Protein AF-A0A1J4TBQ7-F1 (afdb_monomer)

Mean predicted aligned error: 20.17 Å

Radius of gyration: 37.34 Å; Cα contacts (8 Å, |Δi|>4): 17; chains: 1; bounding box: 59×43×118 Å

InterPro domains:
  IPR007060 Septum formation initiator FtsL/DivIC [PF04977] (18-92)

Sequence (147 aa):
MLKKIIFNRITFAFFALAAIVLISFPIIKNNRQRYQINKEVKELKYEIKAIEEKNTELSKLLDYLQSDQFVEEQARLNFGLKKEGEEVAVIKDNNESDNIGLNNGSGPVQADNSGKTIYNIPGLNNNTLPKKITNPERWRMYFFNNN

Secondary structure (DSSP, 8-state):
-HHHHHTSHHHHHHHHHHHHHHHHHHHHHHHHHHHHHHHHHHHHHHHHHHHHHHHHHHHHHHHHHHSHHHHHHHHHHHH----TT---------------------S-----SS---SS--TT--SS-------HHHHHHHHHH---

Organism: NCBI:txid1805146

Structure (mmCIF, N/CA/C/O backbone):
data_AF-A0A1J4TBQ7-F1
#
_entry.id   AF-A0A1J4TBQ7-F1
#
loop_
_atom_site.group_PDB
_atom_site.id
_atom_site.type_symbol
_atom_site.label_atom_id
_atom_site.label_alt_id
_atom_site.label_comp_id
_atom_site.label_asym_id
_atom_site.label_entity_id
_atom_site.label_seq_id
_atom_site.pdbx_PDB_ins_code
_atom_site.Cartn_x
_atom_site.Cartn_y
_atom_site.Cartn_z
_atom_site.occupancy
_atom_site.B_iso_or_equiv
_atom_site.auth_seq_id
_atom_site.auth_comp_id
_atom_site.auth_asym_id
_atom_site.auth_atom_id
_atom_site.pdbx_PDB_model_num
ATOM 1 N N . MET A 1 1 ? 25.700 -6.469 -63.480 1.00 52.19 1 MET A N 1
ATOM 2 C CA . MET A 1 1 ? 26.571 -5.606 -62.644 1.00 52.19 1 MET A CA 1
ATOM 3 C C . MET A 1 1 ? 26.166 -5.559 -61.163 1.00 52.19 1 MET A C 1
ATOM 5 O O . MET A 1 1 ? 27.047 -5.426 -60.327 1.00 52.19 1 MET A O 1
ATOM 9 N N . LEU A 1 2 ? 24.891 -5.790 -60.812 1.00 58.19 2 LEU A N 1
ATOM 10 C CA . LEU A 1 2 ? 24.394 -5.836 -59.421 1.00 58.19 2 LEU A CA 1
ATOM 11 C C . LEU A 1 2 ? 25.064 -6.889 -58.509 1.00 58.19 2 LEU A C 1
ATOM 13 O O . LEU A 1 2 ? 25.289 -6.622 -57.334 1.00 58.19 2 LEU A O 1
ATOM 17 N N . LYS A 1 3 ? 25.468 -8.054 -59.042 1.00 59.91 3 LYS A N 1
ATOM 18 C CA . LYS A 1 3 ? 26.097 -9.127 -58.242 1.00 59.91 3 LYS A CA 1
ATOM 19 C C . LYS A 1 3 ? 27.438 -8.723 -57.601 1.00 59.91 3 LYS A C 1
ATOM 21 O O . LYS A 1 3 ? 27.735 -9.183 -56.508 1.00 59.91 3 LYS A O 1
ATOM 26 N N . LYS A 1 4 ? 28.221 -7.830 -58.227 1.00 60.88 4 LYS A N 1
ATOM 27 C CA . LYS A 1 4 ? 29.501 -7.337 -57.668 1.00 60.88 4 LYS A CA 1
ATOM 28 C C . LYS A 1 4 ? 29.311 -6.344 -56.516 1.00 60.88 4 LYS A C 1
ATOM 30 O O . LYS A 1 4 ? 30.166 -6.266 -55.645 1.00 60.88 4 LYS A O 1
ATOM 35 N N . ILE A 1 5 ? 28.195 -5.613 -56.503 1.00 61.44 5 ILE A N 1
ATOM 36 C CA . ILE A 1 5 ? 27.870 -4.639 -55.450 1.00 61.44 5 ILE A CA 1
ATOM 37 C C . ILE A 1 5 ? 27.413 -5.367 -54.178 1.00 61.44 5 ILE A C 1
ATOM 39 O O . ILE A 1 5 ? 27.737 -4.937 -53.078 1.00 61.44 5 ILE A O 1
ATOM 43 N N . ILE A 1 6 ? 26.723 -6.502 -54.323 1.00 62.47 6 ILE A N 1
ATOM 44 C CA . ILE A 1 6 ? 26.212 -7.307 -53.200 1.00 62.47 6 ILE A CA 1
ATOM 45 C C . ILE A 1 6 ? 27.305 -8.218 -52.604 1.00 62.47 6 ILE A C 1
ATOM 47 O O . ILE A 1 6 ? 27.248 -8.558 -51.429 1.00 62.47 6 ILE A O 1
ATOM 51 N N . PHE A 1 7 ? 28.329 -8.585 -53.385 1.00 62.97 7 PHE A N 1
ATOM 52 C CA . PHE A 1 7 ? 29.391 -9.514 -52.965 1.00 62.97 7 PHE A CA 1
ATOM 53 C C . PHE A 1 7 ? 30.659 -8.825 -52.426 1.00 62.97 7 PHE A C 1
ATOM 55 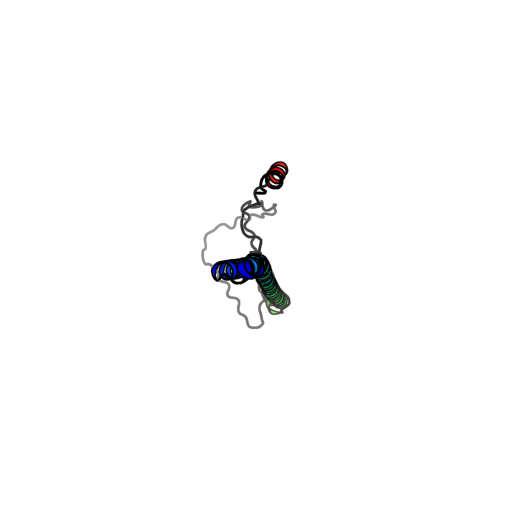O O . PHE A 1 7 ? 31.678 -9.475 -52.202 1.00 62.97 7 PHE A O 1
ATOM 62 N N . ASN A 1 8 ? 30.633 -7.503 -52.229 1.00 76.25 8 ASN A N 1
ATOM 63 C CA . ASN A 1 8 ? 31.769 -6.793 -51.653 1.00 76.25 8 ASN A CA 1
ATOM 64 C C . ASN A 1 8 ? 31.672 -6.809 -50.118 1.00 76.25 8 ASN A C 1
ATOM 66 O O . ASN A 1 8 ? 30.643 -6.451 -49.549 1.00 76.25 8 ASN A O 1
ATOM 70 N N . ARG A 1 9 ? 32.752 -7.193 -49.425 1.00 76.69 9 ARG A N 1
ATOM 71 C CA . ARG A 1 9 ? 32.787 -7.357 -47.954 1.00 76.69 9 ARG A CA 1
ATOM 72 C C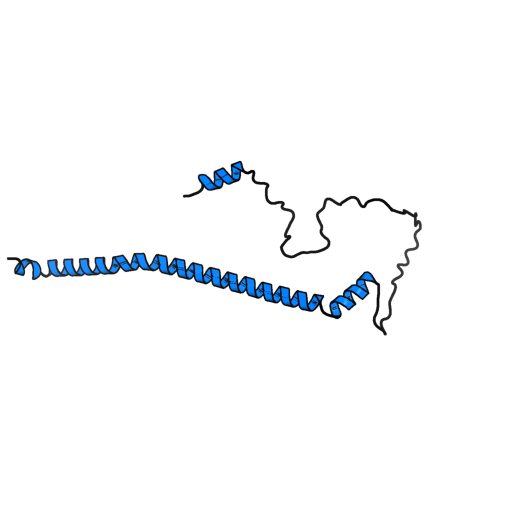 . ARG A 1 9 ? 32.266 -6.123 -47.197 1.00 76.69 9 ARG A C 1
ATOM 74 O O . ARG A 1 9 ? 31.677 -6.253 -46.129 1.00 76.69 9 ARG A O 1
ATOM 81 N N . ILE A 1 10 ? 32.463 -4.937 -47.771 1.00 81.00 10 ILE A N 1
ATOM 82 C CA . ILE A 1 10 ? 32.098 -3.639 -47.188 1.00 81.00 10 ILE A CA 1
ATOM 83 C C . ILE A 1 10 ? 30.588 -3.365 -47.273 1.00 81.00 10 ILE A C 1
ATOM 85 O O . ILE A 1 10 ? 30.010 -2.870 -46.310 1.00 81.00 10 ILE A O 1
ATOM 89 N N . THR A 1 11 ? 29.926 -3.701 -48.385 1.00 82.56 11 THR A N 1
ATOM 90 C CA . THR A 1 11 ? 28.477 -3.469 -48.535 1.00 82.56 11 THR A CA 1
ATOM 91 C C . THR A 1 11 ? 27.682 -4.426 -47.657 1.00 82.56 11 THR A C 1
ATOM 93 O O . THR A 1 11 ? 26.737 -4.001 -46.999 1.00 82.56 11 THR A O 1
ATOM 96 N N . PHE A 1 12 ? 28.118 -5.685 -47.554 1.00 84.88 12 PHE A N 1
ATOM 97 C CA . PHE A 1 12 ? 27.538 -6.648 -46.619 1.00 84.88 12 PHE A CA 1
ATOM 98 C C . PHE A 1 12 ? 27.692 -6.197 -45.157 1.00 84.88 12 PHE A C 1
ATOM 100 O O . PHE A 1 12 ? 26.731 -6.258 -44.396 1.00 84.88 12 PHE A O 1
ATOM 107 N N . ALA A 1 13 ? 28.862 -5.668 -44.775 1.00 86.81 13 ALA A N 1
ATOM 108 C CA . ALA A 1 13 ? 29.076 -5.110 -43.438 1.00 86.81 13 ALA A CA 1
ATOM 109 C C . ALA A 1 13 ? 28.164 -3.902 -43.150 1.00 86.81 13 ALA A C 1
ATOM 111 O O . ALA A 1 13 ? 27.608 -3.804 -42.059 1.00 86.81 13 ALA A O 1
ATOM 112 N N . PHE A 1 14 ? 27.949 -3.021 -44.132 1.00 89.06 14 PHE A N 1
ATOM 113 C CA . PHE A 1 14 ? 27.022 -1.892 -44.004 1.00 89.06 14 PHE A CA 1
ATOM 114 C C . PHE A 1 14 ? 25.564 -2.338 -43.854 1.00 89.06 14 PHE A C 1
ATOM 116 O O . PHE A 1 14 ? 24.851 -1.810 -43.005 1.00 89.06 14 PHE A O 1
ATOM 123 N N . PHE A 1 15 ? 25.119 -3.330 -44.632 1.00 89.31 15 PHE A N 1
ATOM 124 C CA . PHE A 1 15 ? 23.777 -3.902 -44.491 1.00 89.31 15 PHE A CA 1
ATOM 125 C C . PHE A 1 15 ? 23.590 -4.616 -43.149 1.00 89.31 15 PHE A C 1
ATOM 127 O O . PHE A 1 15 ? 22.542 -4.465 -42.526 1.00 89.31 15 PHE A O 1
ATOM 134 N N . ALA A 1 16 ? 24.604 -5.339 -42.667 1.00 88.25 16 ALA A N 1
ATOM 135 C CA . ALA A 1 16 ? 24.579 -5.967 -41.348 1.00 88.25 16 ALA A CA 1
ATOM 136 C C . ALA A 1 16 ? 24.508 -4.923 -40.219 1.00 88.25 16 ALA A C 1
ATOM 138 O O . ALA A 1 16 ? 23.716 -5.070 -39.289 1.00 88.25 16 ALA A O 1
ATOM 139 N N . LEU A 1 17 ? 25.273 -3.831 -40.329 1.00 90.44 17 LEU A N 1
ATOM 140 C CA . LEU A 1 17 ? 25.210 -2.708 -39.395 1.00 90.44 17 LEU A CA 1
ATOM 141 C C . LEU A 1 17 ? 23.829 -2.034 -39.425 1.00 90.44 17 LEU A C 1
ATOM 143 O O . LEU A 1 17 ? 23.237 -1.794 -38.377 1.00 90.44 17 LEU A O 1
ATOM 147 N N . ALA A 1 18 ? 23.281 -1.781 -40.616 1.00 90.62 18 ALA A N 1
ATOM 148 C CA . ALA A 1 18 ? 21.950 -1.203 -40.778 1.00 90.62 18 ALA A CA 1
ATOM 149 C C . ALA A 1 18 ? 20.855 -2.111 -40.194 1.00 90.62 18 ALA A C 1
ATOM 151 O O . ALA A 1 18 ? 19.950 -1.620 -39.524 1.00 90.62 18 ALA A O 1
ATOM 152 N N . ALA A 1 19 ? 20.963 -3.431 -40.374 1.00 89.06 19 ALA A N 1
ATOM 153 C CA . ALA A 1 19 ? 20.055 -4.399 -39.767 1.00 89.06 19 ALA A CA 1
ATOM 154 C C . ALA A 1 19 ? 20.119 -4.358 -38.229 1.00 89.06 19 ALA A C 1
ATOM 156 O O . ALA A 1 19 ? 19.080 -4.338 -37.573 1.00 89.06 19 ALA A O 1
ATOM 157 N N . ILE A 1 20 ? 21.318 -4.256 -37.644 1.00 88.38 20 ILE A N 1
ATOM 158 C CA . ILE A 1 20 ? 21.507 -4.105 -36.189 1.00 88.38 20 ILE A CA 1
ATOM 159 C C . ILE A 1 20 ? 20.881 -2.802 -35.671 1.00 88.38 20 ILE A C 1
ATOM 161 O O . ILE A 1 20 ? 20.216 -2.797 -34.632 1.00 88.38 20 ILE A O 1
ATOM 165 N N . VAL A 1 21 ? 21.044 -1.694 -36.396 1.00 87.19 21 VAL A N 1
ATOM 166 C CA . VAL A 1 21 ? 20.447 -0.399 -36.024 1.00 87.19 21 VAL A CA 1
ATOM 167 C C . VAL A 1 21 ? 18.916 -0.450 -36.122 1.00 87.19 21 VAL A C 1
ATOM 169 O O . VAL A 1 21 ? 18.219 0.023 -35.226 1.00 87.19 21 VAL A O 1
ATOM 172 N N . LEU A 1 22 ? 18.375 -1.096 -37.158 1.00 85.06 22 LEU A N 1
ATOM 173 C CA . LEU A 1 22 ? 16.930 -1.256 -37.346 1.00 85.06 22 LEU A CA 1
ATOM 174 C C . LEU A 1 22 ? 16.287 -2.128 -36.262 1.00 85.06 22 LEU A C 1
ATOM 176 O O . LEU A 1 22 ? 15.186 -1.821 -35.810 1.00 85.06 22 LEU A O 1
ATOM 180 N N . ILE A 1 23 ? 16.973 -3.183 -35.814 1.00 81.31 23 ILE A N 1
ATOM 181 C CA . ILE A 1 23 ? 16.487 -4.071 -34.746 1.00 81.31 23 ILE A CA 1
ATOM 182 C C . ILE A 1 23 ? 16.631 -3.425 -33.358 1.00 81.31 23 ILE A C 1
ATOM 184 O O . ILE A 1 23 ? 15.807 -3.674 -32.479 1.00 81.31 23 ILE A O 1
ATOM 188 N N . SER A 1 24 ? 17.631 -2.565 -33.139 1.00 76.12 24 SER A N 1
ATOM 189 C CA . SER A 1 24 ? 17.840 -1.905 -31.838 1.00 76.12 24 SER A CA 1
ATOM 190 C C . SER A 1 24 ? 16.878 -0.738 -31.577 1.00 76.12 24 SER A C 1
ATOM 192 O O . SER A 1 24 ? 16.482 -0.513 -30.431 1.00 76.12 24 SER A O 1
ATOM 194 N N . PHE A 1 25 ? 16.425 -0.039 -32.620 1.00 73.25 25 PHE A N 1
ATOM 195 C CA . PHE A 1 25 ? 15.482 1.080 -32.509 1.00 73.25 25 PHE A CA 1
ATOM 196 C C . PHE A 1 25 ? 14.142 0.760 -31.789 1.00 73.25 25 PHE A C 1
ATOM 198 O O . PHE A 1 25 ? 13.758 1.517 -30.890 1.00 73.25 25 PHE A O 1
ATOM 205 N N . PRO A 1 26 ? 13.415 -0.342 -32.086 1.00 69.31 26 PRO A N 1
ATOM 206 C CA . PRO A 1 26 ? 12.143 -0.654 -31.418 1.00 69.31 26 PRO A CA 1
ATOM 207 C C . PRO A 1 26 ? 12.282 -1.019 -29.929 1.00 69.31 26 PRO A C 1
ATOM 209 O O . PRO A 1 26 ? 11.335 -0.832 -29.160 1.00 69.31 26 PRO A O 1
ATOM 212 N N . ILE A 1 27 ? 13.457 -1.482 -29.492 1.00 63.69 27 ILE A N 1
ATOM 213 C CA . ILE A 1 27 ? 13.710 -1.910 -28.105 1.00 63.69 27 ILE A CA 1
ATOM 214 C C . ILE A 1 27 ? 13.676 -0.707 -27.148 1.00 63.69 27 ILE A C 1
ATOM 216 O O . ILE A 1 27 ? 13.140 -0.785 -26.042 1.00 63.69 27 ILE A O 1
ATOM 220 N N . ILE A 1 28 ? 14.172 0.446 -27.600 1.00 63.09 28 ILE A N 1
ATOM 221 C CA . ILE A 1 28 ? 14.257 1.670 -26.789 1.00 63.09 28 ILE A CA 1
ATOM 222 C C . ILE A 1 28 ? 12.863 2.260 -26.519 1.00 63.09 28 ILE A C 1
ATOM 224 O O . ILE A 1 28 ? 12.603 2.789 -25.435 1.00 63.09 28 ILE A O 1
ATOM 228 N N . LYS A 1 29 ? 11.935 2.140 -27.478 1.00 63.56 29 LYS A N 1
ATOM 229 C CA . LYS A 1 29 ? 10.575 2.690 -27.357 1.00 63.56 29 LYS A CA 1
ATOM 230 C C . LYS A 1 29 ? 9.678 1.839 -26.451 1.00 63.56 29 LYS A C 1
ATOM 232 O O . LYS A 1 29 ? 8.904 2.389 -25.669 1.00 63.56 29 LYS A O 1
ATOM 237 N N . ASN A 1 30 ? 9.809 0.514 -26.514 1.00 62.38 30 ASN A N 1
ATOM 238 C CA . AS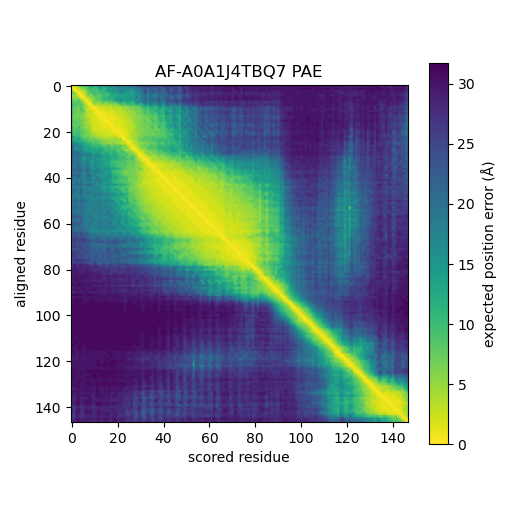N A 1 30 ? 8.957 -0.416 -25.767 1.00 62.38 30 ASN A CA 1
ATOM 239 C C . ASN A 1 30 ? 9.247 -0.430 -24.250 1.00 62.38 30 ASN A C 1
ATOM 241 O O . ASN A 1 30 ? 8.345 -0.642 -23.439 1.00 62.38 30 ASN A O 1
ATOM 245 N N . ASN A 1 31 ? 10.487 -0.142 -23.840 1.00 62.88 31 ASN A N 1
ATOM 246 C CA . ASN A 1 31 ? 10.861 -0.178 -22.422 1.00 62.88 31 ASN A CA 1
ATOM 247 C C . ASN A 1 31 ? 10.211 0.930 -21.580 1.00 62.88 31 ASN A C 1
ATOM 249 O O . ASN A 1 31 ? 9.926 0.708 -20.404 1.00 62.88 31 ASN A O 1
ATOM 253 N N . ARG A 1 32 ? 9.930 2.106 -22.159 1.00 65.38 32 ARG A N 1
ATOM 254 C CA . ARG A 1 32 ? 9.342 3.228 -21.406 1.00 65.38 32 ARG A CA 1
ATOM 255 C C . ARG A 1 32 ? 7.890 2.969 -21.007 1.00 65.38 32 ARG A C 1
ATOM 257 O O . ARG A 1 32 ? 7.533 3.207 -19.858 1.00 65.38 32 ARG A O 1
ATOM 264 N N . GLN A 1 33 ? 7.085 2.429 -21.922 1.00 69.69 33 GLN A N 1
ATOM 265 C CA . GLN A 1 33 ? 5.678 2.108 -21.648 1.00 69.69 33 GLN A CA 1
ATOM 266 C C . GLN A 1 33 ? 5.563 0.996 -20.607 1.00 69.69 33 GLN A C 1
ATOM 268 O O . GLN A 1 33 ? 4.812 1.113 -19.644 1.00 69.69 33 GLN A O 1
ATOM 273 N N . ARG A 1 34 ? 6.384 -0.052 -20.741 1.00 72.75 34 ARG A N 1
ATOM 274 C CA . ARG A 1 34 ? 6.423 -1.132 -19.752 1.00 72.75 34 ARG A CA 1
ATOM 275 C C . ARG A 1 34 ? 6.835 -0.637 -18.372 1.00 72.75 34 ARG A C 1
ATOM 277 O O . ARG A 1 34 ? 6.267 -1.091 -17.386 1.00 72.75 34 ARG A O 1
ATOM 284 N N . TYR A 1 35 ? 7.788 0.286 -18.279 1.00 76.50 35 TYR A N 1
ATOM 285 C CA . TYR A 1 35 ? 8.191 0.844 -16.991 1.00 76.50 35 TYR A CA 1
ATOM 286 C C . TYR A 1 35 ? 7.072 1.663 -16.330 1.00 76.50 35 TYR A C 1
ATOM 288 O O . TYR A 1 35 ? 6.823 1.488 -15.140 1.00 76.50 35 TYR A O 1
ATOM 296 N N . GLN A 1 36 ? 6.366 2.501 -17.097 1.00 78.44 36 GLN A N 1
ATOM 297 C CA . GLN A 1 36 ? 5.242 3.300 -16.589 1.00 78.44 36 GLN A CA 1
ATOM 298 C C . GLN A 1 36 ? 4.106 2.412 -16.073 1.00 78.44 36 GLN A C 1
ATOM 300 O O . GLN A 1 36 ? 3.716 2.547 -14.918 1.00 78.44 36 GLN A O 1
ATOM 305 N N . ILE A 1 37 ? 3.690 1.413 -16.857 1.00 81.19 37 ILE A N 1
ATOM 306 C CA . ILE A 1 37 ? 2.638 0.469 -16.454 1.00 81.19 37 ILE A CA 1
ATOM 307 C C . ILE A 1 37 ? 3.040 -0.296 -15.186 1.00 81.19 37 ILE A C 1
ATOM 309 O O . ILE A 1 37 ? 2.247 -0.434 -14.262 1.00 81.19 37 ILE A O 1
ATOM 313 N N . ASN A 1 38 ? 4.283 -0.782 -15.095 1.00 84.00 38 ASN A N 1
ATOM 314 C CA . ASN A 1 38 ? 4.736 -1.483 -13.890 1.00 84.00 38 ASN A CA 1
ATOM 315 C C . ASN A 1 38 ? 4.788 -0.565 -12.661 1.00 84.00 38 ASN A C 1
ATOM 317 O O . ASN A 1 38 ? 4.531 -1.027 -11.548 1.00 84.00 38 ASN A O 1
ATOM 321 N N . LYS A 1 39 ? 5.116 0.719 -12.847 1.00 88.69 39 LYS A N 1
ATOM 322 C CA . LYS A 1 39 ? 5.086 1.711 -11.771 1.00 88.69 39 LYS A CA 1
ATOM 323 C C . LYS A 1 39 ? 3.654 1.933 -11.284 1.00 88.69 39 LYS A C 1
ATOM 325 O O . LYS A 1 39 ? 3.426 1.820 -10.085 1.00 88.69 39 LYS A O 1
ATOM 330 N N . GLU A 1 40 ? 2.715 2.157 -12.197 1.00 88.88 40 GLU A N 1
ATOM 331 C CA . GLU A 1 40 ? 1.291 2.327 -11.881 1.00 88.88 40 GLU A CA 1
ATOM 332 C C . GLU A 1 40 ? 0.730 1.093 -11.168 1.00 88.88 40 GLU A C 1
ATOM 334 O O . GLU A 1 40 ? 0.127 1.207 -10.108 1.00 88.88 40 GLU A O 1
ATOM 339 N N . VAL A 1 41 ? 1.021 -0.114 -11.664 1.00 91.88 41 VAL A N 1
ATOM 340 C CA . VAL A 1 41 ? 0.610 -1.366 -11.005 1.00 91.88 41 VAL A CA 1
ATOM 341 C C . VAL A 1 41 ? 1.183 -1.471 -9.591 1.00 91.88 41 VAL A C 1
ATOM 343 O O . VAL A 1 41 ? 0.507 -1.957 -8.686 1.00 91.88 41 VAL A O 1
ATOM 346 N N . LYS A 1 42 ? 2.432 -1.046 -9.378 1.00 93.19 42 LYS A N 1
ATOM 347 C CA . LYS A 1 42 ? 3.050 -1.064 -8.047 1.00 93.19 42 LYS A CA 1
ATOM 348 C C . LYS A 1 42 ? 2.391 -0.053 -7.106 1.00 93.19 42 LYS A C 1
ATOM 350 O O . LYS A 1 42 ? 2.188 -0.375 -5.940 1.00 93.19 42 LYS A O 1
ATOM 355 N N . GLU A 1 43 ? 2.065 1.131 -7.609 1.00 94.12 43 GLU A N 1
ATOM 356 C CA . GLU A 1 43 ? 1.383 2.189 -6.863 1.00 94.12 43 GLU A CA 1
ATOM 357 C C . GLU A 1 43 ? -0.037 1.767 -6.468 1.00 94.12 43 GLU A C 1
ATOM 359 O O . GLU A 1 43 ? -0.358 1.771 -5.282 1.00 94.12 43 GLU A O 1
ATOM 364 N N . LEU A 1 44 ? -0.825 1.246 -7.412 1.00 93.38 44 LEU A N 1
ATOM 365 C CA . LEU A 1 44 ? -2.162 0.707 -7.141 1.00 93.38 44 LEU A CA 1
ATOM 366 C C . LEU A 1 44 ? -2.125 -0.434 -6.116 1.00 93.38 44 LEU A C 1
ATOM 368 O O . LEU A 1 44 ? -2.958 -0.494 -5.218 1.00 93.38 44 LEU A O 1
ATOM 372 N N . LYS A 1 45 ? -1.145 -1.342 -6.206 1.00 92.88 45 LYS A N 1
ATOM 373 C CA . LYS A 1 45 ? -0.981 -2.416 -5.210 1.00 92.88 45 LYS A CA 1
ATOM 374 C C . LYS A 1 45 ? -0.685 -1.879 -3.813 1.00 92.88 45 LYS A C 1
ATOM 376 O O . LYS A 1 45 ? -1.152 -2.452 -2.832 1.00 92.88 45 LYS A O 1
ATOM 381 N N . TYR A 1 46 ? 0.111 -0.818 -3.719 1.00 95.12 46 TYR A N 1
ATOM 382 C CA . TYR A 1 46 ? 0.400 -0.174 -2.444 1.00 95.12 46 TYR A CA 1
ATOM 383 C C . TYR A 1 46 ? -0.853 0.489 -1.865 1.00 95.12 46 TYR A C 1
ATOM 385 O O . TYR A 1 46 ? -1.140 0.320 -0.683 1.00 95.12 46 TYR A O 1
ATOM 393 N N . GLU A 1 47 ? -1.631 1.172 -2.704 1.00 93.38 47 GLU A N 1
ATOM 394 C CA . GLU A 1 47 ? -2.888 1.800 -2.302 1.00 93.38 47 GLU A CA 1
ATOM 395 C C . GLU A 1 47 ? -3.918 0.773 -1.812 1.00 93.38 47 GLU A C 1
ATOM 397 O O . GLU A 1 47 ? -4.489 0.950 -0.738 1.00 93.38 47 GLU A O 1
ATOM 402 N N . ILE A 1 48 ? -4.084 -0.346 -2.527 1.00 95.25 48 ILE A N 1
ATOM 403 C CA . ILE A 1 48 ? -4.952 -1.457 -2.098 1.00 95.25 48 ILE A CA 1
ATOM 404 C C . ILE A 1 48 ? -4.544 -1.948 -0.710 1.00 95.25 48 ILE A C 1
ATOM 406 O O . ILE A 1 48 ? -5.388 -2.049 0.177 1.00 95.25 48 ILE A O 1
ATOM 410 N N . LYS A 1 49 ? -3.246 -2.196 -0.501 1.00 94.62 49 LYS A N 1
ATOM 411 C CA . LYS A 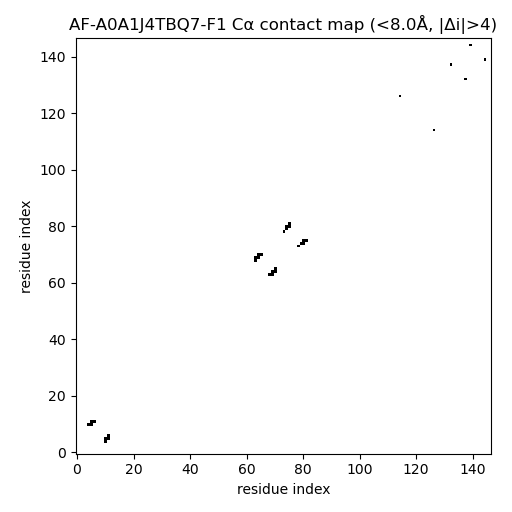1 4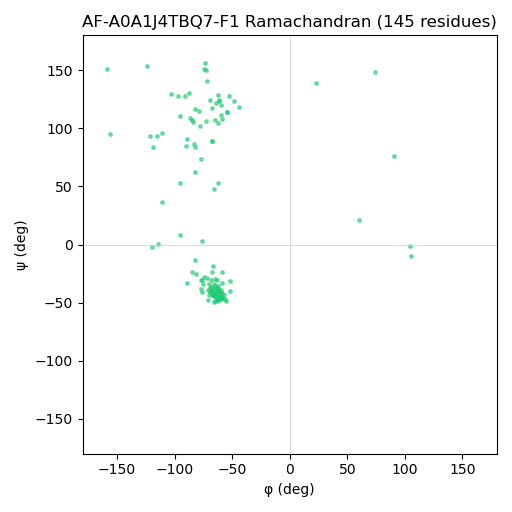9 ? -2.742 -2.674 0.787 1.00 94.62 49 LYS A CA 1
ATOM 412 C C . LYS A 1 49 ? -3.015 -1.670 1.911 1.00 94.62 49 LYS A C 1
ATOM 414 O O . LYS A 1 49 ? -3.458 -2.062 2.984 1.00 94.62 49 LYS A O 1
ATOM 419 N N . ALA A 1 50 ? -2.797 -0.380 1.660 1.00 95.06 50 ALA A N 1
ATOM 420 C CA . ALA A 1 50 ? -3.071 0.667 2.639 1.00 95.06 50 ALA A CA 1
ATOM 421 C C . ALA A 1 50 ? -4.569 0.759 2.991 1.00 95.06 50 ALA A C 1
ATOM 423 O O . ALA A 1 50 ? -4.922 1.000 4.144 1.00 95.06 50 ALA A O 1
ATOM 424 N N . ILE A 1 51 ? -5.460 0.564 2.015 1.00 95.81 51 ILE A N 1
ATOM 425 C CA . ILE A 1 51 ? -6.912 0.542 2.241 1.00 95.81 51 ILE A CA 1
ATOM 426 C C . ILE A 1 51 ? -7.325 -0.701 3.039 1.00 95.81 51 ILE A C 1
ATOM 428 O O . ILE A 1 51 ? -8.153 -0.597 3.940 1.00 95.81 51 ILE A O 1
ATOM 432 N N . GLU A 1 52 ? -6.745 -1.860 2.744 1.00 94.88 52 GLU A N 1
ATOM 433 C CA . GLU A 1 52 ? -7.033 -3.119 3.438 1.00 94.88 52 GLU A CA 1
ATOM 434 C C . GLU A 1 52 ? -6.559 -3.098 4.902 1.00 94.88 52 GLU A C 1
ATOM 436 O O . GLU A 1 52 ? -7.295 -3.500 5.808 1.00 94.88 52 GLU A O 1
ATOM 441 N N . GLU A 1 53 ? -5.371 -2.539 5.156 1.00 95.50 53 GLU A N 1
ATOM 442 C CA . GLU A 1 53 ? -4.859 -2.296 6.511 1.00 95.50 53 GLU A CA 1
ATOM 443 C C . GLU A 1 53 ? -5.802 -1.377 7.301 1.00 95.50 53 GLU A C 1
ATOM 445 O O . GLU A 1 53 ? -6.181 -1.705 8.428 1.00 95.50 53 GLU A O 1
ATOM 450 N N . LYS A 1 54 ? -6.268 -0.280 6.687 1.00 91.31 54 LYS A N 1
ATOM 451 C CA . LYS A 1 54 ? -7.263 0.614 7.300 1.00 91.31 54 LYS A CA 1
ATOM 452 C C . LYS A 1 54 ? -8.575 -0.100 7.585 1.00 91.31 54 LYS A C 1
ATOM 454 O O . LYS A 1 54 ? -9.112 0.032 8.676 1.00 91.31 54 LYS A O 1
ATOM 459 N N . ASN A 1 55 ? -9.101 -0.863 6.630 1.00 95.62 55 ASN A N 1
ATOM 460 C CA . ASN A 1 55 ? -10.347 -1.602 6.826 1.00 95.62 55 ASN A CA 1
ATOM 461 C C . ASN A 1 55 ? -10.243 -2.543 8.038 1.00 95.62 55 ASN A C 1
ATOM 463 O O . ASN A 1 55 ? -11.121 -2.553 8.897 1.00 95.62 55 ASN A O 1
ATOM 467 N N . THR A 1 56 ? -9.110 -3.237 8.160 1.00 95.44 56 THR A N 1
ATOM 468 C CA . THR A 1 56 ? -8.820 -4.119 9.295 1.00 95.44 56 THR A CA 1
ATOM 469 C C . THR A 1 56 ? -8.766 -3.358 10.623 1.00 95.44 56 THR A C 1
ATOM 471 O O . THR A 1 56 ? -9.304 -3.826 11.625 1.00 95.44 56 THR A O 1
ATOM 474 N N . GLU A 1 57 ? -8.124 -2.188 10.661 1.00 94.44 57 GLU A N 1
ATOM 475 C CA . GLU A 1 57 ? -8.073 -1.333 11.855 1.00 94.44 57 GLU A CA 1
ATOM 476 C C . GLU A 1 57 ? -9.467 -0.840 12.264 1.00 94.44 57 GLU A C 1
ATOM 478 O O . GLU A 1 57 ? -9.847 -0.952 13.430 1.00 94.44 57 GLU A O 1
ATOM 483 N N . LEU A 1 58 ? -10.257 -0.363 11.299 1.00 95.38 58 LEU A N 1
ATOM 484 C CA . LEU A 1 58 ? -11.624 0.097 11.533 1.00 95.38 58 LEU A CA 1
ATOM 485 C C . LEU A 1 58 ? -12.520 -1.039 12.037 1.00 95.38 58 LEU A C 1
ATOM 487 O O . LEU A 1 58 ? -13.320 -0.816 12.942 1.00 95.38 58 LEU A O 1
ATOM 491 N N . SER A 1 59 ? -12.366 -2.250 11.496 1.00 93.62 59 SER A N 1
ATOM 492 C CA . SER A 1 59 ? -13.100 -3.426 11.971 1.00 93.62 59 SER A CA 1
ATOM 493 C C . SER A 1 59 ? -12.770 -3.736 13.430 1.00 93.62 59 SER A C 1
ATOM 495 O O . SER A 1 59 ? -13.677 -3.913 14.231 1.00 93.62 59 SER A O 1
ATOM 497 N N . LYS A 1 60 ? -11.486 -3.720 13.809 1.00 93.62 60 LYS A N 1
ATOM 498 C CA . LYS A 1 60 ? -11.073 -3.945 15.206 1.00 93.62 60 LYS A CA 1
ATOM 499 C C . LYS A 1 60 ? -11.623 -2.884 16.155 1.00 93.62 60 LYS A C 1
ATOM 501 O O . LYS A 1 60 ? -11.996 -3.201 17.281 1.00 93.62 60 LYS A O 1
ATOM 506 N N . LEU A 1 61 ? -11.653 -1.626 15.717 1.00 93.94 61 LEU A N 1
ATOM 507 C CA . LEU A 1 61 ? -12.239 -0.547 16.505 1.00 93.94 61 LEU A CA 1
ATOM 508 C C . LEU A 1 61 ? -13.743 -0.759 16.689 1.00 93.94 61 LEU A C 1
ATOM 510 O O . LEU A 1 61 ? -14.248 -0.575 17.792 1.00 93.94 61 LEU A O 1
ATOM 514 N N . LEU A 1 62 ? -14.445 -1.162 15.628 1.00 94.44 62 LEU A N 1
ATOM 515 C CA . LEU A 1 62 ? -15.867 -1.479 15.700 1.00 94.44 62 LEU A CA 1
ATOM 516 C C . LEU A 1 62 ? -16.124 -2.614 16.699 1.00 94.44 62 LEU A C 1
ATOM 518 O O . LEU A 1 62 ? -16.977 -2.458 17.568 1.00 94.44 62 LEU A O 1
ATOM 522 N N . ASP A 1 63 ? -15.337 -3.689 16.629 1.00 92.94 63 ASP A N 1
ATOM 523 C CA . ASP A 1 63 ? -15.438 -4.824 17.551 1.00 92.94 63 ASP A CA 1
ATOM 524 C C . ASP A 1 63 ? -15.230 -4.386 19.009 1.00 92.94 63 ASP A C 1
ATOM 526 O O . ASP A 1 63 ? -15.980 -4.788 19.897 1.00 92.94 63 ASP A O 1
ATOM 530 N N . TYR A 1 64 ? -14.248 -3.517 19.271 1.00 92.50 64 TYR A N 1
ATOM 531 C CA . TYR A 1 64 ? -14.026 -2.959 20.607 1.00 92.50 64 TYR A CA 1
ATOM 532 C C . TYR A 1 64 ? -15.208 -2.101 21.078 1.00 92.50 64 TYR A C 1
ATOM 534 O O . TYR A 1 64 ? -15.683 -2.290 22.196 1.00 92.50 64 TYR A O 1
ATOM 542 N N . LEU A 1 65 ? -15.728 -1.206 20.234 1.00 90.50 65 LEU A N 1
ATOM 543 C CA . LEU A 1 65 ? -16.870 -0.349 20.579 1.00 90.50 65 LEU A CA 1
ATOM 544 C C . LEU A 1 65 ? -18.161 -1.145 20.817 1.00 90.50 65 LEU A C 1
ATOM 546 O O . LEU A 1 65 ? -19.010 -0.718 21.595 1.00 90.50 65 LEU A O 1
ATOM 550 N N . GLN A 1 66 ? -18.314 -2.289 20.149 1.00 88.56 66 GLN A N 1
ATOM 551 C CA . GLN A 1 66 ? -19.436 -3.208 20.346 1.00 88.56 66 GLN A CA 1
ATOM 552 C C . GLN A 1 66 ? -19.241 -4.149 21.540 1.00 88.56 66 GLN A C 1
ATOM 554 O O . GLN A 1 66 ? -20.194 -4.807 21.952 1.00 88.56 66 GLN A O 1
ATOM 559 N N . SER A 1 67 ? -18.028 -4.235 22.087 1.00 90.56 67 SER A N 1
ATOM 560 C CA . SER A 1 67 ? -17.722 -5.147 23.181 1.00 90.56 67 SER A CA 1
ATOM 561 C C . SER A 1 67 ? -18.286 -4.668 24.519 1.00 90.56 67 SER A C 1
ATOM 563 O O . SER A 1 67 ? -18.336 -3.472 24.818 1.00 90.56 67 SER A O 1
ATOM 565 N N . ASP A 1 68 ? -18.597 -5.629 25.388 1.00 86.31 68 ASP A N 1
ATOM 566 C CA . ASP A 1 68 ? -19.018 -5.363 26.767 1.00 86.31 68 ASP A CA 1
ATOM 567 C C . ASP A 1 68 ? -17.958 -4.586 27.568 1.00 86.31 68 ASP A C 1
ATOM 569 O O . ASP A 1 68 ? -18.289 -3.886 28.521 1.00 86.31 68 ASP A O 1
ATOM 573 N N . GLN A 1 69 ? -16.681 -4.671 27.169 1.00 85.25 69 GLN A N 1
ATOM 574 C CA . GLN A 1 69 ? -15.588 -3.915 27.785 1.00 85.25 69 GLN A CA 1
ATOM 575 C C . GLN A 1 69 ? -15.775 -2.408 27.606 1.00 85.25 69 GLN A C 1
ATOM 577 O O . GLN A 1 69 ? -15.615 -1.657 28.566 1.00 85.25 69 GLN A O 1
ATOM 582 N N . PHE A 1 70 ? -16.166 -1.965 26.408 1.00 88.75 70 PHE A N 1
ATOM 583 C CA . PHE A 1 70 ? -16.440 -0.553 26.157 1.00 88.75 70 PHE A CA 1
ATOM 584 C C . PHE A 1 70 ? -17.681 -0.080 26.922 1.00 88.75 70 PHE A C 1
ATOM 586 O O . PHE A 1 70 ? -17.675 1.008 27.497 1.00 88.75 70 PHE A O 1
ATOM 593 N N . VAL A 1 71 ? -18.729 -0.908 26.990 1.00 87.00 71 VAL A N 1
ATOM 594 C CA . VAL A 1 71 ? -19.937 -0.607 27.779 1.00 87.00 71 VAL A CA 1
ATOM 595 C C . VAL A 1 71 ? -19.593 -0.445 29.261 1.00 87.00 71 VAL A C 1
ATOM 597 O O . VAL A 1 71 ? -20.043 0.506 29.899 1.00 87.00 71 VAL A O 1
ATOM 600 N N . GLU A 1 72 ? -18.762 -1.332 29.806 1.00 84.94 72 GLU A N 1
ATOM 601 C CA . GLU A 1 72 ? -18.296 -1.253 31.189 1.00 84.94 72 GLU A CA 1
ATOM 602 C C . GLU A 1 72 ? -17.435 -0.008 31.441 1.00 84.94 72 GLU A C 1
ATOM 604 O O . GLU A 1 72 ? -17.612 0.671 32.453 1.00 84.94 72 GLU A O 1
ATOM 609 N N . GLU A 1 73 ? -16.526 0.324 30.527 1.00 85.88 73 GLU A N 1
ATOM 610 C CA . GLU A 1 73 ? -15.688 1.518 30.627 1.00 85.88 73 GLU A CA 1
ATOM 611 C C . GLU A 1 73 ? -16.539 2.795 30.607 1.00 85.88 73 GLU A C 1
ATOM 613 O O . GLU A 1 73 ? -16.384 3.661 31.468 1.00 85.88 73 GLU A O 1
ATOM 618 N N . GLN A 1 74 ? -17.525 2.880 29.710 1.00 85.56 74 GLN A N 1
ATOM 619 C CA . GLN A 1 74 ? -1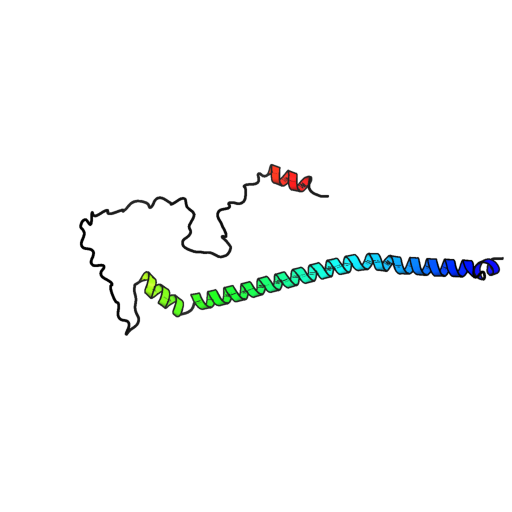8.481 3.989 29.688 1.00 85.56 74 GLN A CA 1
ATOM 620 C C . GLN A 1 74 ? -19.358 4.031 30.947 1.00 85.56 74 GLN A C 1
ATOM 622 O O . GLN A 1 74 ? -19.666 5.121 31.433 1.00 85.56 74 GLN A O 1
ATOM 627 N N . ALA A 1 75 ? -19.743 2.882 31.506 1.00 86.31 75 ALA A N 1
ATOM 628 C CA . ALA A 1 75 ? -20.493 2.799 32.757 1.00 86.31 75 ALA A CA 1
ATOM 629 C C . ALA A 1 75 ? -19.676 3.316 33.956 1.00 86.31 75 ALA A C 1
ATOM 631 O O . ALA A 1 75 ? -20.184 4.097 34.766 1.00 86.31 75 ALA A O 1
ATOM 632 N N . ARG A 1 76 ? -18.395 2.940 34.032 1.00 84.94 76 ARG A N 1
ATOM 633 C CA . ARG A 1 76 ? -17.438 3.433 35.034 1.00 84.94 76 ARG A CA 1
ATOM 634 C C . ARG A 1 76 ? -17.228 4.944 34.904 1.00 84.94 76 ARG A C 1
ATOM 636 O O . ARG A 1 76 ? -17.302 5.653 35.902 1.00 84.94 76 ARG A O 1
ATOM 643 N N . LEU A 1 77 ? -17.020 5.444 33.683 1.00 83.06 77 LEU A N 1
ATOM 644 C CA . LEU A 1 77 ? -16.726 6.858 33.419 1.00 83.06 77 LEU A CA 1
ATOM 645 C C . LEU A 1 77 ? -17.929 7.786 33.630 1.00 83.06 77 LEU A C 1
ATOM 647 O O . LEU A 1 77 ? -17.790 8.824 34.270 1.00 83.06 77 LEU A O 1
ATOM 651 N N . ASN A 1 78 ? -19.101 7.436 33.094 1.00 82.44 78 ASN A N 1
ATOM 652 C CA . ASN A 1 78 ? -20.261 8.336 33.103 1.00 82.44 78 ASN A CA 1
ATOM 653 C C . ASN A 1 78 ? -21.130 8.182 34.350 1.00 82.44 78 ASN A C 1
ATOM 655 O O . ASN A 1 78 ? -21.738 9.150 34.800 1.00 82.44 78 ASN A O 1
ATOM 659 N N . PHE A 1 79 ? -21.216 6.968 34.894 1.00 80.50 79 PHE A N 1
ATOM 660 C CA . PHE A 1 79 ? -22.122 6.656 35.998 1.00 80.50 79 PHE A CA 1
ATOM 661 C C . PHE A 1 79 ? -21.384 6.294 37.290 1.00 80.50 79 PHE A C 1
ATOM 663 O O . PHE A 1 79 ? -22.036 6.001 38.291 1.00 80.50 79 PHE A O 1
ATOM 670 N N . GLY A 1 80 ? -20.043 6.298 37.294 1.00 74.19 80 GLY A N 1
ATOM 671 C CA . GLY A 1 80 ? -19.247 5.914 38.464 1.00 74.19 80 GLY A CA 1
ATOM 672 C C . GLY A 1 80 ? -19.504 4.475 38.922 1.00 74.19 80 GLY A C 1
ATOM 673 O O . GLY A 1 80 ? -19.298 4.156 40.093 1.00 74.19 80 GLY A O 1
ATOM 674 N N . LEU A 1 81 ? -20.022 3.621 38.030 1.00 75.94 81 LEU A N 1
ATOM 675 C CA . LEU A 1 81 ? -20.407 2.251 38.357 1.00 75.94 81 LEU A CA 1
ATOM 676 C C . LEU A 1 81 ? -19.159 1.394 38.577 1.00 75.94 81 LEU A C 1
ATOM 678 O O . LEU A 1 81 ? -18.171 1.524 37.860 1.00 75.94 81 LEU A O 1
ATOM 682 N N . LYS A 1 82 ? -19.217 0.500 39.565 1.00 69.12 82 LYS A N 1
ATOM 683 C CA . LYS A 1 82 ? -18.117 -0.393 39.950 1.00 69.12 82 LYS A CA 1
ATOM 684 C C . LYS A 1 82 ? -18.570 -1.847 39.913 1.00 69.12 82 LYS A C 1
ATOM 686 O O . LYS A 1 82 ? -19.756 -2.124 40.102 1.00 69.12 82 LYS A O 1
ATOM 691 N N . LYS A 1 83 ? -17.641 -2.777 39.697 1.00 73.94 83 LYS A N 1
ATOM 692 C CA . LYS A 1 83 ? -17.958 -4.212 39.770 1.00 73.94 83 LYS A CA 1
ATOM 693 C C . LYS A 1 83 ? -18.152 -4.663 41.220 1.00 73.94 83 LYS A C 1
ATOM 695 O O . LYS A 1 83 ? -17.638 -4.044 42.155 1.00 73.94 83 LYS A O 1
ATOM 700 N N . GLU A 1 84 ? -18.891 -5.757 41.411 1.00 67.69 84 GLU A N 1
ATOM 701 C CA . GLU A 1 84 ? -19.022 -6.388 42.727 1.00 67.69 84 GLU A CA 1
ATOM 702 C C . GLU A 1 84 ? -17.635 -6.821 43.235 1.00 67.69 84 GLU A C 1
ATOM 704 O O . GLU A 1 84 ? -16.938 -7.589 42.574 1.00 67.69 84 GLU A O 1
ATOM 709 N N . GLY A 1 85 ? -17.215 -6.279 44.385 1.00 71.94 85 GLY A N 1
ATOM 710 C CA . GLY A 1 85 ? -15.896 -6.525 44.990 1.00 71.94 85 GLY A CA 1
ATOM 711 C C . GLY A 1 85 ? -14.860 -5.397 44.852 1.00 71.94 85 GLY A C 1
ATOM 712 O O . GLY A 1 85 ? -13.762 -5.534 45.379 1.00 71.94 85 GLY A O 1
ATOM 713 N N . GLU A 1 86 ? -15.181 -4.279 44.192 1.00 72.62 86 GLU A N 1
ATOM 714 C CA . GLU A 1 86 ? -14.274 -3.125 44.032 1.00 72.62 86 GLU A CA 1
ATOM 715 C C . GLU A 1 86 ? -14.454 -2.094 45.177 1.00 72.62 86 GLU A C 1
ATOM 717 O O . GLU A 1 86 ? -15.575 -1.652 45.473 1.00 72.62 86 GLU A O 1
ATOM 722 N N . GLU A 1 87 ? -13.364 -1.704 45.852 1.00 68.94 87 GLU A N 1
ATOM 723 C CA . GLU A 1 87 ? -13.353 -0.710 46.942 1.00 68.94 87 GLU A CA 1
ATOM 724 C C . GLU A 1 87 ? -12.963 0.677 46.401 1.00 68.94 87 GLU A C 1
ATOM 726 O O . GLU A 1 87 ? -11.964 0.826 45.701 1.00 68.94 87 GLU A O 1
ATOM 731 N N . VAL A 1 88 ? -13.773 1.702 46.691 1.00 68.19 88 VAL A N 1
ATOM 732 C CA . VAL A 1 88 ? -13.549 3.072 46.200 1.00 68.19 88 VAL A CA 1
ATOM 733 C C . VAL A 1 88 ? -12.803 3.855 47.273 1.00 68.19 88 VAL A C 1
ATOM 735 O O . VAL A 1 88 ? -13.374 4.178 48.313 1.00 68.19 88 VAL A O 1
ATOM 738 N N . ALA A 1 89 ? -11.538 4.183 47.016 1.00 68.00 89 ALA A N 1
ATOM 739 C CA . ALA A 1 89 ? -10.759 5.065 47.875 1.00 68.00 89 ALA A CA 1
ATOM 740 C C . ALA A 1 89 ? -10.999 6.529 47.474 1.00 68.00 89 ALA A C 1
ATOM 742 O O . ALA A 1 89 ? -10.544 6.983 46.426 1.00 68.00 89 ALA A O 1
ATOM 743 N N . VAL A 1 90 ? -11.716 7.281 48.311 1.00 70.25 90 VAL A N 1
ATOM 744 C CA . VAL A 1 90 ? -11.838 8.736 48.158 1.00 70.25 90 VAL A CA 1
ATOM 745 C C . VAL A 1 90 ? -10.631 9.380 48.835 1.00 70.25 90 VAL A C 1
ATOM 747 O O . VAL A 1 90 ? -10.546 9.403 50.063 1.00 70.25 90 VAL A O 1
ATOM 750 N N . ILE A 1 91 ? -9.688 9.901 48.046 1.00 76.88 91 ILE A N 1
ATOM 751 C CA . ILE A 1 91 ? -8.599 10.723 48.583 1.00 76.88 91 ILE A CA 1
ATOM 752 C C . ILE A 1 91 ? -9.196 12.074 48.985 1.00 76.88 91 ILE A C 1
ATOM 754 O O . ILE A 1 91 ? -9.553 12.890 48.137 1.00 76.88 91 ILE A O 1
ATOM 758 N N . LYS A 1 92 ? -9.345 12.293 50.292 1.00 66.38 92 LYS A N 1
ATOM 759 C CA . LYS A 1 92 ? -9.689 13.599 50.850 1.00 66.38 92 LYS A CA 1
ATOM 760 C C . LYS A 1 92 ? -8.394 14.394 50.983 1.00 66.38 92 LYS A C 1
ATOM 762 O O . LYS A 1 92 ? -7.584 14.099 51.858 1.00 66.38 92 LYS A O 1
ATOM 767 N N . ASP A 1 93 ? -8.191 15.367 50.100 1.00 58.81 93 ASP A N 1
ATOM 768 C CA . ASP A 1 93 ? -7.123 16.348 50.278 1.00 58.81 93 ASP A CA 1
ATOM 769 C C . ASP A 1 93 ? -7.439 17.170 51.530 1.00 58.81 93 ASP A C 1
ATOM 771 O O . ASP A 1 93 ? -8.368 17.980 51.558 1.00 58.81 93 ASP A O 1
ATOM 775 N N . ASN A 1 94 ? -6.682 16.932 52.597 1.00 51.72 94 ASN A N 1
ATOM 776 C CA . ASN A 1 94 ? -6.741 17.732 53.812 1.00 51.72 94 ASN A CA 1
ATOM 777 C C . ASN A 1 94 ? -5.983 19.040 53.566 1.00 51.72 94 ASN A C 1
ATOM 779 O O . ASN A 1 94 ? -4.875 19.226 54.056 1.00 51.72 94 ASN A O 1
ATOM 783 N N . ASN A 1 95 ? -6.583 19.934 52.788 1.00 48.47 95 ASN A N 1
ATOM 784 C CA . ASN A 1 95 ? -6.228 21.344 52.790 1.00 48.47 95 ASN A CA 1
ATOM 785 C C . ASN A 1 95 ? -7.472 22.118 53.220 1.00 48.47 95 ASN A C 1
ATOM 787 O O . ASN A 1 95 ? -8.269 22.575 52.403 1.00 48.47 95 ASN A O 1
ATOM 791 N N . GLU A 1 96 ? -7.659 22.217 54.536 1.00 51.81 96 GLU A N 1
ATOM 792 C CA . GLU A 1 96 ? -8.500 23.257 55.114 1.00 51.81 96 GLU A CA 1
ATOM 793 C C . GLU A 1 96 ? -7.882 24.611 54.764 1.00 51.81 96 GLU A C 1
ATOM 795 O O . GLU A 1 96 ? -6.861 25.015 55.317 1.00 51.81 96 GLU A O 1
ATOM 800 N N . SER A 1 97 ? -8.488 25.298 53.803 1.00 44.19 97 SER A N 1
ATOM 801 C CA . SER A 1 97 ? -8.406 26.746 53.630 1.00 44.19 97 SER A CA 1
ATOM 802 C C . SER A 1 97 ? -9.641 27.198 52.853 1.00 44.19 97 SER A C 1
ATOM 804 O O . SER A 1 97 ? -9.708 27.078 51.636 1.00 44.19 97 SER A O 1
ATOM 806 N N . ASP A 1 98 ? -10.636 27.618 53.628 1.00 47.91 98 ASP A N 1
ATOM 807 C CA . ASP A 1 98 ? -11.644 28.651 53.393 1.00 47.91 98 ASP A CA 1
ATOM 808 C C . ASP A 1 98 ? -12.033 29.090 51.965 1.00 47.91 98 ASP A C 1
ATOM 810 O O . ASP A 1 98 ? -11.216 29.473 51.131 1.00 47.91 98 ASP A O 1
ATOM 814 N N . ASN A 1 99 ? -13.354 29.285 51.837 1.00 46.56 99 ASN A N 1
ATOM 815 C CA . ASN A 1 99 ? -14.114 29.985 50.789 1.00 46.56 99 ASN A CA 1
ATOM 816 C C . ASN A 1 99 ? -14.593 29.141 49.600 1.00 46.56 99 ASN A C 1
ATOM 818 O O . ASN A 1 99 ? -14.151 29.308 48.465 1.00 46.56 99 ASN A O 1
ATOM 822 N N . ILE A 1 100 ? -15.649 28.353 49.827 1.00 40.75 100 ILE A N 1
ATOM 823 C CA . ILE A 1 100 ? -16.585 28.000 48.751 1.00 40.75 100 ILE A CA 1
ATOM 824 C C . ILE A 1 100 ? -17.587 29.151 48.612 1.00 40.75 100 ILE A C 1
ATOM 826 O O . ILE A 1 100 ? -18.658 29.163 49.219 1.00 40.75 100 ILE A O 1
ATOM 830 N N . GLY A 1 101 ? -17.215 30.145 47.808 1.00 37.81 101 GLY A N 1
ATOM 831 C CA . GLY A 1 101 ? -18.184 31.031 47.179 1.00 37.81 101 GLY A CA 1
ATOM 832 C C . GLY A 1 101 ? -18.991 30.224 46.166 1.00 37.81 101 GLY A C 1
ATOM 833 O O . GLY A 1 101 ? -18.436 29.700 45.201 1.00 37.81 101 GLY A O 1
ATOM 834 N N . LEU A 1 102 ? -20.301 30.112 46.386 1.00 46.62 102 LEU A N 1
ATOM 835 C CA . LEU A 1 102 ? -21.226 29.607 45.379 1.00 46.62 102 LEU A CA 1
ATOM 836 C C . LEU A 1 102 ? -21.153 30.514 44.143 1.00 46.62 102 LEU A C 1
ATOM 838 O O . LEU A 1 102 ? -21.632 31.646 44.174 1.00 46.62 102 LEU A O 1
ATOM 842 N N . ASN A 1 103 ? -20.615 30.001 43.039 1.00 42.62 103 ASN A N 1
ATOM 843 C CA . ASN A 1 103 ? -20.922 30.522 41.714 1.00 42.62 103 ASN A CA 1
ATOM 844 C C . ASN A 1 103 ? -21.750 29.474 40.968 1.00 42.62 103 ASN A C 1
ATOM 846 O O . ASN A 1 103 ? -21.228 28.528 40.381 1.00 42.62 103 ASN A O 1
ATOM 850 N N . ASN A 1 104 ? -23.066 29.661 41.029 1.00 51.78 104 ASN A N 1
ATOM 851 C CA . ASN A 1 104 ? -24.012 29.039 40.118 1.00 51.78 104 ASN A CA 1
ATOM 852 C C . ASN A 1 104 ? -23.792 29.627 38.716 1.00 51.78 104 ASN A C 1
ATOM 854 O O . ASN A 1 104 ? -24.420 30.614 38.337 1.00 51.78 104 ASN A O 1
ATOM 858 N N . GLY A 1 105 ? -22.896 29.010 37.950 1.00 44.50 105 GLY A N 1
ATOM 859 C CA . GLY A 1 105 ? -22.635 29.328 36.550 1.00 44.50 105 GLY A CA 1
ATOM 860 C C . GLY A 1 105 ? -23.638 28.669 35.606 1.00 44.50 105 GLY A C 1
ATOM 861 O O . GLY A 1 105 ? -23.253 27.863 34.766 1.00 44.50 105 GLY A O 1
ATOM 862 N N . SER A 1 106 ? -24.919 29.017 35.721 1.00 49.94 106 SER A N 1
ATOM 863 C CA . SER A 1 106 ? -25.892 28.818 34.641 1.00 49.94 106 SER A CA 1
ATOM 864 C C . SER A 1 106 ? -25.758 29.986 33.662 1.00 49.94 106 SER A C 1
ATOM 866 O O . SER A 1 106 ? -26.461 30.98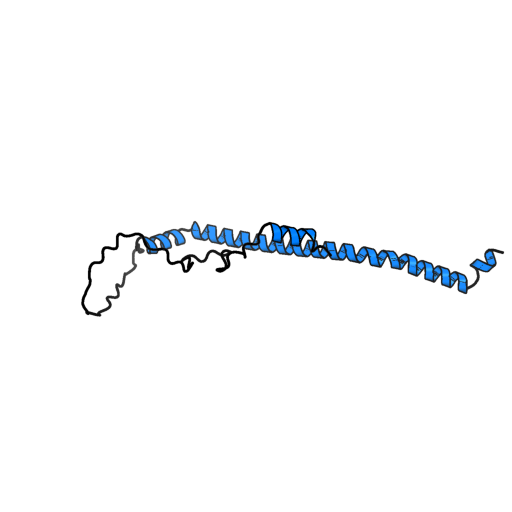8 33.764 1.00 49.94 106 SER A O 1
ATOM 868 N N . GLY A 1 107 ? -24.810 29.878 32.735 1.00 46.44 107 GLY A N 1
ATOM 869 C CA . GLY A 1 107 ? -24.583 30.819 31.637 1.00 46.44 107 GLY A CA 1
ATOM 870 C C . GLY A 1 107 ? -23.810 30.126 30.510 1.00 46.44 107 GLY A C 1
ATOM 871 O O . GLY A 1 107 ? -23.087 29.168 30.787 1.00 46.44 107 GLY A O 1
ATOM 872 N N . PRO A 1 108 ? -23.980 30.533 29.239 1.00 40.88 108 PRO A N 1
ATOM 873 C CA . PRO A 1 108 ? -23.403 29.814 28.110 1.00 40.88 108 PRO A CA 1
ATOM 874 C C . PRO A 1 108 ? -21.877 29.856 28.203 1.00 40.88 108 PRO A C 1
ATOM 876 O O . PRO A 1 108 ? -21.278 30.932 28.234 1.00 40.88 108 PRO A O 1
ATOM 879 N N . VAL A 1 109 ? -21.259 28.675 28.259 1.00 50.09 109 VAL A N 1
ATOM 880 C CA . VAL A 1 109 ? -19.806 28.510 28.194 1.00 50.09 109 VAL A CA 1
ATOM 881 C C . VAL A 1 109 ? -19.322 29.199 26.920 1.00 50.09 109 VAL A C 1
ATOM 883 O O . VAL A 1 109 ? -19.685 28.810 25.809 1.00 50.09 109 VAL A O 1
ATOM 886 N N . GLN A 1 110 ? -18.551 30.272 27.094 1.00 43.06 110 GLN A N 1
ATOM 887 C CA . GLN A 1 110 ? -17.907 30.981 25.997 1.00 43.06 110 GLN A CA 1
ATOM 888 C C . GLN A 1 110 ? -16.958 30.007 25.301 1.00 43.06 110 GLN A C 1
ATOM 890 O O . GLN A 1 110 ? -16.113 29.392 25.949 1.00 43.06 110 GLN A O 1
ATOM 895 N N . ALA A 1 111 ? -17.140 29.848 23.989 1.00 48.81 111 ALA A N 1
ATOM 896 C CA . ALA A 1 111 ? -16.285 29.024 23.155 1.00 48.81 111 ALA A CA 1
ATOM 897 C C . ALA A 1 111 ? -14.844 29.544 23.239 1.00 48.81 111 ALA A C 1
ATOM 899 O O . ALA A 1 111 ? -14.517 30.613 22.720 1.00 48.81 111 ALA A O 1
ATOM 900 N N . AS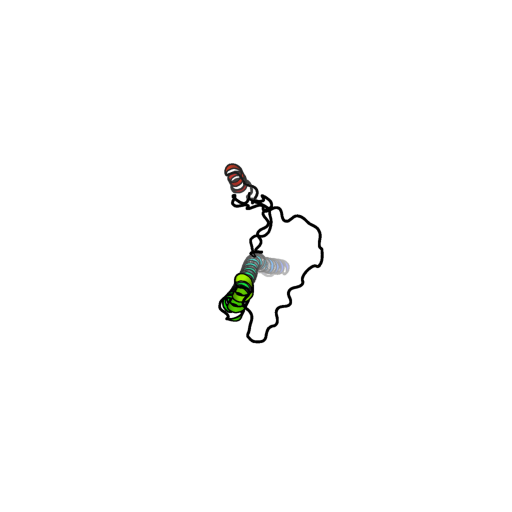P A 1 112 ? -13.997 28.780 23.921 1.00 44.75 112 ASP A N 1
ATOM 901 C CA . ASP A 1 112 ? -12.553 28.869 23.795 1.00 44.75 112 ASP A CA 1
ATOM 902 C C . ASP A 1 112 ? -12.195 28.707 22.305 1.00 44.75 112 ASP A C 1
ATOM 904 O O . ASP A 1 112 ? -12.437 27.665 21.697 1.00 44.75 112 ASP A O 1
ATOM 908 N N . ASN A 1 113 ? -11.663 29.773 21.699 1.00 54.84 113 ASN A N 1
ATOM 909 C CA . ASN A 1 113 ? -11.224 29.790 20.300 1.00 54.84 113 ASN A CA 1
ATOM 910 C C . ASN A 1 113 ? -9.884 29.058 20.089 1.00 54.84 113 ASN A C 1
ATOM 912 O O . ASN A 1 113 ? -9.351 29.038 18.978 1.00 54.84 113 ASN A O 1
ATOM 916 N N . SER A 1 114 ? -9.318 28.450 21.129 1.00 53.19 114 SER A N 1
ATOM 917 C CA . SER A 1 114 ? -8.285 27.435 21.002 1.00 53.19 114 SER A CA 1
ATOM 918 C C . SER A 1 114 ? -8.977 26.137 20.609 1.00 53.19 114 SER A C 1
ATOM 920 O O . SER A 1 114 ? -9.596 25.492 21.446 1.00 53.19 114 SER A O 1
ATOM 922 N N . GLY A 1 115 ? -8.912 25.773 19.323 1.00 53.47 115 GLY A N 1
ATOM 923 C CA . GLY A 1 115 ? -9.514 24.570 18.726 1.00 53.47 115 GLY A CA 1
ATOM 924 C C . GLY A 1 115 ? -8.976 23.242 19.275 1.00 53.47 115 GLY A C 1
ATOM 925 O O . GLY A 1 115 ? -8.538 22.376 18.523 1.00 53.47 115 GLY A O 1
ATOM 926 N N . LYS A 1 116 ? -8.988 23.069 20.593 1.00 49.16 116 LYS A N 1
ATOM 927 C CA . LYS A 1 116 ? -8.582 21.874 21.307 1.00 49.16 116 LYS A CA 1
ATOM 928 C C . LYS A 1 116 ? -9.809 20.990 21.459 1.00 49.16 116 LYS A C 1
ATOM 930 O O . LYS A 1 116 ? -10.521 21.027 22.459 1.00 49.16 116 LYS A O 1
ATOM 935 N N . THR A 1 117 ? -10.075 20.196 20.431 1.00 54.38 117 THR A N 1
ATOM 936 C CA . THR A 1 117 ? -11.033 19.100 20.536 1.00 54.38 117 THR A CA 1
ATOM 937 C C . THR A 1 117 ? -10.516 18.102 21.576 1.00 54.38 117 THR A C 1
ATOM 939 O O . THR A 1 117 ? -9.364 17.678 21.520 1.00 54.38 117 THR A O 1
ATOM 942 N N . ILE A 1 118 ? -11.356 17.731 22.546 1.00 49.84 118 ILE A N 1
ATOM 943 C CA . ILE A 1 118 ? -11.015 16.752 23.599 1.00 49.84 118 ILE A CA 1
ATOM 944 C C . ILE A 1 118 ? -10.810 15.344 23.001 1.00 49.84 118 ILE A C 1
ATOM 946 O O . ILE A 1 118 ? -10.141 14.499 23.589 1.00 49.84 118 ILE A O 1
ATOM 950 N N . TYR A 1 119 ? -11.310 15.115 21.786 1.00 52.34 119 TYR A N 1
ATOM 951 C CA . TYR A 1 119 ? -11.144 13.876 21.036 1.00 52.34 119 TYR A CA 1
ATOM 952 C C . TYR A 1 119 ? -10.087 14.041 19.940 1.00 52.34 119 TYR A C 1
ATOM 954 O O . TYR A 1 119 ? -10.157 14.968 19.129 1.00 52.34 119 TYR A O 1
ATOM 962 N N . ASN A 1 120 ? -9.128 13.115 19.894 1.00 57.62 120 ASN A N 1
ATOM 963 C CA . ASN A 1 120 ? -8.149 13.013 18.816 1.00 57.62 120 ASN A CA 1
ATOM 964 C C . ASN A 1 120 ? -8.707 12.106 17.711 1.00 57.62 120 ASN A C 1
ATOM 966 O O . ASN A 1 120 ? -8.540 10.889 17.756 1.00 57.62 120 ASN A O 1
ATOM 970 N N . ILE A 1 121 ? -9.403 12.701 16.741 1.00 59.59 121 ILE A N 1
ATOM 971 C CA . ILE A 1 121 ? -9.938 11.998 15.569 1.00 59.59 121 ILE A CA 1
ATOM 972 C C . ILE A 1 121 ? -8.808 11.864 14.527 1.00 59.59 121 ILE A C 1
ATOM 974 O O . ILE A 1 121 ? -8.329 12.889 14.026 1.00 59.59 121 ILE A O 1
ATOM 978 N N . PRO A 1 122 ? -8.364 10.646 14.161 1.00 50.53 122 PRO A N 1
ATOM 979 C CA . PRO A 1 122 ? -7.344 10.459 13.131 1.00 50.53 122 PRO A CA 1
ATOM 980 C C . PRO A 1 122 ? -7.829 11.009 11.780 1.00 50.53 122 PRO A C 1
ATOM 982 O O . PRO A 1 122 ? -8.877 10.610 11.281 1.00 50.53 122 PRO A O 1
ATOM 985 N N . GLY A 1 123 ? -7.073 11.940 11.189 1.00 50.62 123 GLY A N 1
ATOM 986 C CA . GLY A 1 123 ? -7.421 12.617 9.927 1.00 50.62 123 GLY A CA 1
ATOM 987 C C . GLY A 1 123 ? -7.900 14.065 10.084 1.00 50.62 123 GLY A C 1
ATOM 988 O O . GLY A 1 123 ? -7.948 14.792 9.097 1.00 50.62 123 GLY A O 1
ATOM 989 N N . LEU A 1 124 ? -8.161 14.518 11.314 1.00 54.62 124 LEU A N 1
ATOM 990 C CA . LEU A 1 124 ? -8.324 15.933 11.649 1.00 54.62 124 LEU A CA 1
ATOM 991 C C . LEU A 1 124 ? -6.986 16.489 12.166 1.00 54.62 124 LEU A C 1
ATOM 993 O O . LEU A 1 124 ? -6.885 16.985 13.286 1.00 54.62 124 LEU A O 1
ATOM 997 N N . ASN A 1 125 ? -5.904 16.312 11.401 1.00 47.19 125 ASN A N 1
ATOM 998 C CA . ASN A 1 125 ? -4.601 16.790 11.841 1.00 47.19 125 ASN A CA 1
ATOM 999 C C . ASN A 1 125 ? -4.468 18.301 11.605 1.00 47.19 125 ASN A C 1
ATOM 1001 O O . ASN A 1 125 ? -4.352 18.764 10.482 1.00 47.19 125 ASN A O 1
ATOM 1005 N N . ASN A 1 126 ? -4.364 19.020 12.722 1.00 45.50 126 ASN A N 1
ATOM 1006 C CA . ASN A 1 126 ? -3.765 20.341 12.890 1.00 45.50 126 ASN A CA 1
ATOM 1007 C C . ASN A 1 126 ? -4.524 21.577 12.363 1.00 45.50 126 ASN A C 1
ATOM 1009 O O . ASN A 1 126 ? -5.259 21.576 11.384 1.00 45.50 126 ASN A O 1
ATOM 1013 N N . ASN A 1 127 ? -4.290 22.669 13.091 1.00 53.16 127 ASN A N 1
ATOM 1014 C CA . ASN A 1 127 ? -4.869 24.005 12.978 1.00 53.16 127 ASN A CA 1
ATOM 1015 C C . ASN A 1 127 ? -4.504 24.753 11.681 1.00 53.16 127 ASN A C 1
ATOM 1017 O O . ASN A 1 127 ? -4.124 25.923 11.725 1.00 53.16 127 ASN A O 1
ATOM 1021 N N . THR A 1 128 ? -4.615 24.126 10.515 1.00 54.44 128 THR A N 1
ATOM 1022 C CA . THR A 1 128 ? -4.501 24.831 9.240 1.00 54.44 128 THR A CA 1
ATOM 1023 C C . THR A 1 128 ? -5.781 24.644 8.445 1.00 54.44 128 THR A C 1
ATOM 1025 O O . THR A 1 128 ? -5.952 23.689 7.695 1.00 54.44 128 THR A O 1
ATOM 1028 N N . LEU A 1 129 ? -6.704 25.606 8.585 1.00 54.72 129 LEU A N 1
ATOM 1029 C CA . LEU A 1 129 ? -7.692 25.832 7.532 1.00 54.72 129 LEU A CA 1
ATOM 1030 C C . LEU A 1 129 ? -6.903 25.886 6.214 1.00 54.72 129 LEU A C 1
ATOM 1032 O O . LEU A 1 129 ? -5.958 26.683 6.134 1.00 54.72 129 LEU A O 1
ATOM 1036 N N . PRO A 1 130 ? -7.214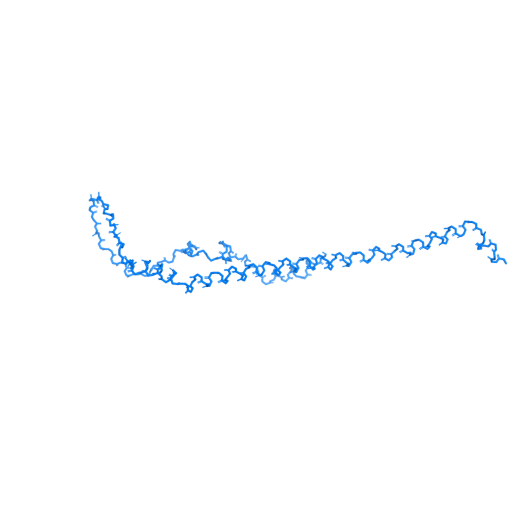 25.046 5.208 1.00 58.94 130 PRO A N 1
ATOM 1037 C CA . PRO A 1 130 ? -6.506 25.105 3.940 1.00 58.94 130 PRO A CA 1
ATOM 1038 C C . PRO A 1 130 ? -6.564 26.553 3.461 1.00 58.94 130 PRO A C 1
ATOM 1040 O O . PRO A 1 130 ? -7.645 27.152 3.467 1.00 58.94 130 PRO A O 1
ATOM 1043 N N . LYS A 1 131 ? -5.404 27.142 3.118 1.00 63.50 131 LYS A N 1
ATOM 1044 C CA . LYS A 1 131 ? -5.319 28.528 2.632 1.00 63.50 131 LYS A CA 1
ATOM 1045 C C . LYS A 1 131 ? -6.447 28.711 1.625 1.00 63.50 131 LYS A C 1
ATOM 1047 O O . LYS A 1 131 ? -6.504 27.975 0.643 1.00 63.50 131 LYS A O 1
ATOM 1052 N N . LYS A 1 132 ? -7.385 29.620 1.898 1.00 66.94 132 LYS A N 1
ATOM 1053 C CA . LYS A 1 132 ? -8.573 29.802 1.060 1.00 66.94 132 LYS A CA 1
ATOM 1054 C C . LYS A 1 132 ? -8.134 30.362 -0.293 1.00 66.94 132 LYS A C 1
ATOM 1056 O O . LYS A 1 132 ? -8.047 31.573 -0.465 1.00 66.94 132 LYS A O 1
ATOM 1061 N N . ILE A 1 133 ? -7.812 29.478 -1.234 1.00 72.75 133 ILE A N 1
ATOM 1062 C CA . ILE A 1 133 ? -7.439 29.847 -2.599 1.00 72.75 133 ILE A CA 1
ATOM 1063 C C . ILE A 1 133 ? -8.699 30.388 -3.271 1.00 72.75 133 ILE A C 1
ATOM 1065 O O . ILE A 1 133 ? -9.742 29.730 -3.297 1.00 72.75 133 ILE A O 1
ATOM 1069 N N . THR A 1 134 ? -8.623 31.611 -3.785 1.00 81.50 134 THR A N 1
ATOM 1070 C CA . THR A 1 134 ? -9.750 32.223 -4.497 1.00 81.50 134 THR A CA 1
ATOM 1071 C C . THR A 1 134 ? -9.930 31.567 -5.868 1.00 81.50 134 THR A C 1
ATOM 1073 O O . THR A 1 134 ? -8.968 31.105 -6.481 1.00 81.50 134 THR A O 1
ATOM 1076 N N . ASN A 1 135 ? -11.164 31.516 -6.378 1.00 84.56 135 ASN A N 1
ATOM 1077 C CA . ASN A 1 135 ? -11.455 30.883 -7.673 1.00 84.56 135 ASN A CA 1
ATOM 1078 C C . ASN A 1 135 ? -10.569 31.374 -8.841 1.00 84.56 135 ASN A C 1
ATOM 1080 O O . ASN A 1 135 ? -10.110 30.525 -9.605 1.00 84.56 135 ASN A O 1
ATOM 1084 N N . PRO A 1 136 ? -10.239 32.674 -8.967 1.00 88.00 136 PRO A N 1
ATOM 1085 C CA . PRO A 1 136 ? -9.342 33.147 -10.024 1.00 88.00 136 PRO A CA 1
ATOM 1086 C C . PRO A 1 136 ? -7.925 32.562 -9.936 1.00 88.00 136 PRO A C 1
ATOM 1088 O O . PRO A 1 136 ? -7.303 32.258 -10.952 1.00 88.00 136 PRO A O 1
ATOM 1091 N N . GLU A 1 137 ? -7.414 32.361 -8.721 1.00 81.75 137 GLU A N 1
ATOM 1092 C CA . GLU A 1 137 ? -6.080 31.806 -8.486 1.00 81.75 137 GLU A CA 1
ATOM 1093 C C . GLU A 1 137 ? -6.020 30.323 -8.885 1.00 81.75 137 GLU A C 1
ATOM 1095 O O . GLU A 1 137 ? -5.051 29.892 -9.516 1.00 81.75 137 GLU A O 1
ATOM 1100 N N . ARG A 1 138 ? -7.107 29.572 -8.639 1.00 82.38 138 ARG A N 1
ATOM 1101 C CA . ARG A 1 138 ? -7.263 28.187 -9.122 1.00 82.38 138 ARG A CA 1
ATOM 1102 C C . ARG A 1 138 ? -7.247 28.122 -10.649 1.00 82.38 138 ARG A C 1
ATOM 1104 O O . ARG A 1 138 ? -6.580 27.259 -11.214 1.00 82.38 138 ARG A O 1
ATOM 1111 N N . TRP A 1 139 ? -7.946 29.039 -11.318 1.00 84.69 139 TRP A N 1
ATOM 1112 C CA . TRP A 1 139 ? -7.991 29.084 -12.783 1.00 84.69 139 TRP A CA 1
ATOM 1113 C C . TRP A 1 139 ? -6.626 29.393 -13.386 1.00 84.69 139 TRP A C 1
ATOM 1115 O O . TRP A 1 139 ? -6.208 28.719 -14.325 1.00 84.69 139 TRP A O 1
ATOM 1125 N N . ARG A 1 140 ? -5.884 30.347 -12.816 1.00 87.25 140 ARG A N 1
ATOM 1126 C CA . ARG A 1 140 ? -4.546 30.672 -13.318 1.00 87.25 140 ARG A CA 1
ATOM 1127 C C . ARG A 1 140 ? -3.599 29.472 -13.239 1.00 87.25 140 ARG A C 1
ATOM 1129 O O . ARG A 1 140 ? -2.867 29.212 -14.187 1.00 87.25 140 ARG A O 1
ATOM 1136 N N . MET A 1 141 ? -3.625 28.728 -12.133 1.00 82.94 141 MET A N 1
ATOM 1137 C CA . MET A 1 141 ? -2.817 27.512 -12.006 1.00 82.94 141 MET A CA 1
ATOM 1138 C C . MET A 1 141 ? -3.190 26.475 -13.070 1.00 82.94 141 MET A C 1
ATOM 1140 O O . MET A 1 141 ? -2.305 25.920 -13.708 1.00 82.94 141 MET A O 1
ATOM 1144 N N . TYR A 1 142 ? -4.485 26.253 -13.300 1.00 82.31 142 TYR A N 1
ATOM 1145 C CA . TYR A 1 142 ? -4.945 25.220 -14.228 1.00 82.31 142 TYR A CA 1
ATOM 1146 C C . TYR A 1 142 ? -4.595 25.526 -15.692 1.00 82.31 142 TYR A C 1
ATOM 1148 O O . TYR A 1 142 ? -4.145 24.647 -16.418 1.00 82.31 142 TYR A O 1
ATOM 1156 N N . PHE A 1 143 ? -4.776 26.775 -16.127 1.00 85.38 143 PHE A N 1
ATOM 1157 C CA . PHE A 1 143 ? -4.597 27.142 -17.536 1.00 85.38 143 PHE A CA 1
ATOM 1158 C C . PHE A 1 143 ? -3.153 27.458 -17.927 1.00 85.38 143 PHE A C 1
ATOM 1160 O O . PHE A 1 143 ? -2.814 27.346 -19.101 1.00 85.38 143 PHE A O 1
ATOM 1167 N N . PHE A 1 144 ? -2.302 27.853 -16.978 1.00 84.88 144 PHE A N 1
ATOM 1168 C CA . PHE A 1 144 ? -0.970 28.380 -17.298 1.00 84.88 144 PHE A CA 1
ATOM 1169 C C . PHE A 1 144 ? 0.193 27.579 -16.702 1.00 84.88 144 PHE A C 1
ATOM 1171 O O . PHE A 1 144 ? 1.341 27.925 -16.962 1.00 84.88 144 PHE A O 1
ATOM 1178 N N . ASN A 1 145 ? -0.063 26.520 -15.923 1.00 75.12 145 ASN A N 1
ATOM 1179 C CA . ASN A 1 145 ? 0.984 25.708 -15.288 1.00 75.12 145 ASN A CA 1
ATOM 1180 C C . ASN A 1 145 ? 1.090 24.286 -15.873 1.00 75.12 145 ASN A C 1
ATOM 1182 O O . ASN A 1 145 ? 1.333 23.331 -15.138 1.00 75.12 145 ASN A O 1
ATOM 1186 N N . ASN A 1 146 ? 0.896 24.141 -17.187 1.00 54.12 146 ASN A N 1
ATOM 1187 C CA . ASN A 1 146 ? 1.038 22.866 -17.887 1.00 54.12 146 ASN A CA 1
ATOM 1188 C C . ASN A 1 146 ? 2.213 22.957 -18.874 1.00 54.12 146 ASN A C 1
ATOM 1190 O O . ASN A 1 146 ? 2.042 23.439 -19.993 1.00 54.12 146 ASN A O 1
ATOM 1194 N N . ASN A 1 147 ? 3.402 22.542 -18.428 1.00 46.72 147 ASN A N 1
ATOM 1195 C CA . ASN A 1 147 ? 4.594 22.370 -19.260 1.00 46.72 147 ASN A CA 1
ATOM 1196 C C . ASN A 1 147 ? 5.314 21.083 -18.856 1.00 46.72 147 ASN A C 1
ATOM 1198 O O . ASN A 1 147 ? 5.561 20.929 -17.638 1.00 46.72 147 ASN A O 1
#

Solvent-accessible surface area (backbone atoms only — not comparable to full-atom values): 9550 Å² total; per-residue (Å²): 120,68,69,64,59,64,70,34,74,65,50,46,50,50,52,54,49,49,50,52,52,62,64,51,56,62,57,67,62,54,53,57,58,54,50,52,53,54,49,50,55,51,50,53,53,49,50,52,50,54,51,51,53,49,51,53,51,52,49,53,50,50,54,46,66,70,30,68,65,43,54,49,51,51,36,34,72,76,68,68,51,75,63,96,91,68,83,85,82,80,85,76,80,88,68,94,72,87,79,88,73,87,74,85,77,88,65,84,79,75,80,70,86,69,89,72,65,93,64,90,60,92,86,72,78,69,100,62,77,73,79,84,75,51,74,70,60,55,50,52,51,69,77,70,67,80,129

Foldseek 3Di:
DVVVCCPDPVNVVVVVVVVVVVVVVVVVVVVVVVVVVVVVVVVVVVVVVVVVVVVVVVVVVVVVCPDVVVVVVCCCVVVVDDDPPDDDDDDDPPDPDDDPDDDPPPDDDDDDPPPDDVDDDPPPDDDDPDPPQDPVNVVCCVPPVDD

pLDDT: mean 72.75, std 17.12, range [37.81, 95.81]